Protein AF-A0A7C8ZNM8-F1 (afdb_monomer)

Nearest PDB structures (foldseek):
  6n63-assembly1_A-2  TM=4.929E-01  e=4.911E-01  Bacillus thermotolerans
  6egc-assembly1_A  TM=4.370E-01  e=8.522E+00  synthetic construct

InterPro domains:
  IPR041118 Disease resistance, N-terminal [PF18052] (8-100)

Mean predicted aligned error: 9.57 Å

Sequence (131 aa):
MDLALSTVQTVFAVLQCSQLKEVLSVWGLKSDLERLDSTVKTIRAVFCTFHRKQAQGIELNEKELDFIERIQDVVYDADDLLNEFATLAAQQQQQLQNCKKVRRLLSRLQKFASDYKMSRELKNIRKKLGG

Foldseek 3Di:
DVVLLVLLVVLLVLLVDPVLCVLCVVVVCNVLSVVVNVLSVLLNLLVVVVVVCVVVVNDDDPVSVVVNVLSSVLSVLSSVLVVVVVVCVVVVDPDPVNVVSSVVSVVSVVVVCVVVVCPPVSVVSVVVVPD

pLDDT: mean 71.22, std 11.81, range [39.47, 89.38]

Secondary structure (DSSP, 8-state):
-HHHHHHHHHHHHHHH-HHHHHHHHHTT-HHHHHHHHHHHHHHHHHHHHHHHHHHTT-PPPHHHHHHHHHHHHHHHHHHHHHHHHHHHHHTT---THHHHHHHHHHHHHHHHHHHTTTTTHHHHHHHHH--

Solvent-accessible surface area (backbone atoms only — not comparable to full-atom values): 7380 Å² total; per-residue (Å²): 117,68,63,60,53,53,49,41,51,51,49,47,54,56,70,67,34,65,68,56,52,50,55,34,42,77,69,72,39,47,70,57,50,55,54,47,48,58,48,43,57,50,53,44,53,52,45,54,52,51,51,52,34,53,76,69,73,48,82,75,53,71,69,58,49,55,51,50,55,60,50,46,57,54,48,52,55,51,48,56,54,47,56,47,50,53,52,34,63,74,65,70,60,91,60,76,69,55,60,54,54,54,48,48,51,51,49,51,48,51,47,49,39,60,79,58,40,57,71,53,60,50,42,49,50,49,50,72,74,66,118

Structure (mmCIF, N/CA/C/O backbone):
data_AF-A0A7C8ZNM8-F1
#
_entry.id   AF-A0A7C8ZNM8-F1
#
loop_
_atom_site.group_PDB
_atom_site.id
_atom_site.type_symbol
_atom_site.label_atom_id
_atom_site.label_alt_id
_atom_site.label_comp_id
_atom_site.label_asym_id
_atom_site.label_entity_id
_atom_site.label_seq_id
_atom_site.pdbx_PDB_ins_code
_atom_site.Cartn_x
_atom_site.Cartn_y
_atom_site.Cartn_z
_atom_site.occupancy
_atom_site.B_iso_or_equiv
_atom_site.auth_seq_id
_atom_site.auth_comp_id
_atom_site.auth_asym_id
_atom_site.auth_atom_id
_atom_site.pdbx_PDB_model_num
ATOM 1 N N . MET A 1 1 ? 7.222 -13.600 -7.940 1.00 5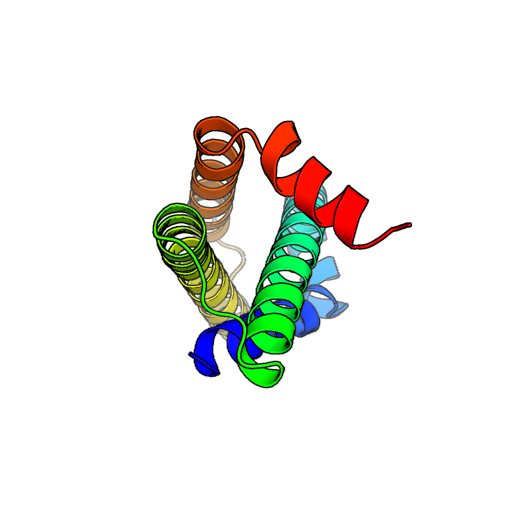3.75 1 MET A N 1
ATOM 2 C CA . MET A 1 1 ? 6.751 -12.203 -8.083 1.00 53.75 1 MET A CA 1
ATOM 3 C C . MET A 1 1 ? 5.226 -12.077 -8.099 1.00 53.75 1 MET A C 1
ATOM 5 O O . MET A 1 1 ? 4.753 -11.077 -7.583 1.00 53.75 1 MET A O 1
ATOM 9 N N . ASP A 1 2 ? 4.454 -13.070 -8.571 1.00 69.88 2 ASP A N 1
ATOM 10 C CA . ASP A 1 2 ? 2.971 -13.010 -8.585 1.00 69.88 2 ASP A CA 1
ATOM 11 C C . ASP A 1 2 ? 2.292 -12.837 -7.217 1.00 69.88 2 ASP A C 1
ATOM 13 O O . ASP A 1 2 ? 1.196 -12.280 -7.136 1.00 69.88 2 ASP A O 1
ATOM 17 N N . LEU A 1 3 ? 2.949 -13.256 -6.130 1.00 76.19 3 LEU A N 1
ATOM 18 C CA . LEU A 1 3 ? 2.387 -13.146 -4.784 1.00 76.19 3 LEU A CA 1
ATOM 19 C C . LEU A 1 3 ? 2.082 -11.689 -4.406 1.00 76.19 3 LEU A C 1
ATOM 21 O O . LEU A 1 3 ? 1.009 -11.412 -3.891 1.00 76.19 3 LEU A O 1
ATOM 25 N N . ALA A 1 4 ? 2.968 -10.744 -4.737 1.00 77.31 4 ALA A N 1
ATOM 26 C CA . ALA A 1 4 ? 2.797 -9.345 -4.351 1.00 77.31 4 ALA A CA 1
ATOM 27 C C . ALA A 1 4 ? 1.587 -8.688 -5.037 1.00 77.31 4 ALA A C 1
ATOM 29 O O . ALA A 1 4 ? 0.825 -7.970 -4.390 1.00 77.31 4 ALA A O 1
ATOM 30 N N . LEU A 1 5 ? 1.364 -8.960 -6.329 1.00 81.56 5 LEU A N 1
ATOM 31 C CA . LEU A 1 5 ? 0.186 -8.453 -7.037 1.00 81.56 5 LEU A CA 1
ATOM 32 C C . LEU A 1 5 ? -1.102 -9.071 -6.476 1.00 81.56 5 LEU A C 1
ATOM 34 O O . LEU A 1 5 ? -2.069 -8.342 -6.248 1.00 81.56 5 LEU A O 1
ATOM 38 N N . SER A 1 6 ? -1.098 -10.381 -6.214 1.00 84.56 6 SER A N 1
ATOM 39 C CA . SER A 1 6 ? -2.233 -11.074 -5.599 1.00 84.56 6 SER A CA 1
ATOM 40 C C . SER A 1 6 ? -2.558 -10.498 -4.219 1.00 84.56 6 SER A C 1
ATOM 42 O O . SER A 1 6 ? -3.709 -10.164 -3.949 1.00 84.56 6 SER A O 1
ATOM 44 N N . THR A 1 7 ? -1.552 -10.304 -3.363 1.00 82.25 7 THR A N 1
ATOM 45 C CA . THR A 1 7 ? -1.722 -9.702 -2.035 1.00 82.25 7 THR A CA 1
ATOM 46 C C . THR A 1 7 ? -2.300 -8.295 -2.141 1.00 82.25 7 THR A C 1
ATOM 48 O O . THR A 1 7 ? -3.289 -7.990 -1.483 1.00 82.25 7 THR A O 1
ATOM 51 N N . VAL A 1 8 ? -1.782 -7.444 -3.032 1.00 82.31 8 VAL A N 1
ATOM 52 C CA . VAL A 1 8 ? -2.325 -6.088 -3.241 1.00 82.31 8 VAL A CA 1
ATOM 53 C C . VAL A 1 8 ? -3.785 -6.111 -3.694 1.00 82.31 8 VAL A C 1
ATOM 55 O O . VAL A 1 8 ? -4.571 -5.257 -3.281 1.00 82.31 8 VAL A O 1
ATOM 58 N N . GLN A 1 9 ? -4.167 -7.060 -4.549 1.00 85.75 9 GLN A N 1
ATOM 59 C CA . GLN A 1 9 ? -5.551 -7.218 -4.998 1.00 85.75 9 GLN A CA 1
ATOM 60 C C . GLN A 1 9 ? -6.472 -7.665 -3.860 1.00 85.75 9 GLN A C 1
ATOM 62 O O . GLN A 1 9 ? -7.548 -7.084 -3.698 1.00 85.75 9 GLN A O 1
ATOM 67 N N . THR A 1 10 ? -6.036 -8.626 -3.045 1.00 85.38 10 THR A N 1
ATOM 68 C CA . THR A 1 10 ? -6.749 -9.051 -1.834 1.00 85.38 10 THR A CA 1
ATOM 69 C C . THR A 1 10 ? -6.907 -7.886 -0.867 1.00 85.38 10 THR A C 1
ATOM 71 O O . THR A 1 10 ? -8.023 -7.587 -0.440 1.00 85.38 10 THR A O 1
ATOM 74 N N . VAL A 1 11 ? -5.819 -7.158 -0.596 1.00 80.81 11 VAL A N 1
ATOM 75 C CA . VAL A 1 11 ? -5.832 -5.992 0.288 1.00 80.81 11 VAL A CA 1
ATOM 76 C C . VAL A 1 11 ? -6.823 -4.952 -0.219 1.00 80.81 11 VAL A C 1
ATOM 78 O O . VAL A 1 11 ? -7.663 -4.457 0.529 1.00 80.81 11 VAL A O 1
ATOM 81 N N . PHE A 1 12 ? -6.785 -4.658 -1.518 1.00 83.31 12 PHE A N 1
ATOM 82 C CA . PHE A 1 12 ? -7.716 -3.732 -2.146 1.00 83.31 12 PHE A CA 1
ATOM 83 C C . PHE A 1 12 ? -9.180 -4.160 -1.977 1.00 83.31 12 PHE A C 1
ATOM 85 O O . PHE A 1 12 ? -10.023 -3.320 -1.662 1.00 83.31 12 PHE A O 1
ATOM 92 N N . ALA A 1 13 ? -9.487 -5.444 -2.179 1.00 85.00 13 ALA A N 1
ATOM 93 C CA . ALA A 1 13 ? -10.838 -5.979 -2.037 1.00 85.00 13 ALA A CA 1
ATOM 94 C C . ALA A 1 13 ? -11.347 -5.861 -0.593 1.00 85.00 13 ALA A C 1
ATOM 96 O O . ALA A 1 13 ? -12.467 -5.403 -0.370 1.00 85.00 13 ALA A O 1
ATOM 97 N N . VAL A 1 14 ? -10.502 -6.184 0.389 1.00 79.12 14 VAL A N 1
ATOM 98 C CA . VAL A 1 14 ? -10.833 -6.043 1.813 1.00 79.12 14 VAL A CA 1
ATOM 99 C C . VAL A 1 14 ? -11.076 -4.578 2.179 1.00 79.12 14 VAL A C 1
ATOM 101 O O . VAL A 1 14 ? -12.047 -4.279 2.870 1.00 79.12 14 VAL A O 1
ATOM 104 N N . LEU A 1 15 ? -10.286 -3.638 1.650 1.00 78.94 15 LEU A N 1
ATOM 105 C CA . LEU A 1 15 ? -10.520 -2.202 1.847 1.00 78.94 15 LEU A CA 1
ATOM 106 C C . LEU A 1 15 ? -11.838 -1.712 1.230 1.00 78.94 15 LEU A C 1
ATOM 108 O O . LEU A 1 15 ? -12.362 -0.686 1.664 1.00 78.94 15 LEU A O 1
ATOM 112 N N . GLN A 1 16 ? -12.406 -2.427 0.250 1.00 84.12 16 GLN A N 1
ATOM 113 C CA . GLN A 1 16 ? -13.740 -2.120 -0.273 1.00 84.12 16 GLN A CA 1
ATOM 114 C C . GLN A 1 16 ? -14.884 -2.645 0.599 1.00 84.12 16 GLN A C 1
ATOM 116 O O . GLN A 1 16 ? -16.008 -2.167 0.425 1.00 84.12 16 GLN A O 1
ATOM 121 N N . CYS A 1 17 ? -14.611 -3.549 1.543 1.00 83.00 17 CYS A N 1
ATOM 122 C CA . CYS A 1 17 ? -15.605 -4.171 2.412 1.00 83.00 17 CYS A CA 1
ATOM 123 C C . CYS A 1 17 ? -16.369 -3.132 3.249 1.00 83.00 17 CYS A C 1
ATOM 125 O O . CYS A 1 17 ? -15.777 -2.331 3.978 1.00 83.00 17 CYS A O 1
ATOM 127 N N . SER A 1 18 ? -17.701 -3.158 3.162 1.00 80.06 18 SER A N 1
ATOM 128 C CA . SER A 1 18 ? -18.597 -2.250 3.891 1.00 80.06 18 SER A CA 1
ATOM 129 C C . SER A 1 18 ? -18.459 -2.382 5.406 1.00 80.06 18 SER A C 1
ATOM 131 O O . SER A 1 18 ? -18.367 -1.375 6.100 1.00 80.06 18 SER A O 1
ATOM 133 N N . GLN A 1 19 ? -18.357 -3.609 5.912 1.00 73.75 19 GLN A N 1
ATOM 134 C CA . GLN A 1 19 ? -18.264 -3.897 7.340 1.00 73.75 19 GLN A CA 1
ATOM 135 C C . GLN A 1 19 ? -16.966 -3.332 7.929 1.00 73.75 19 GLN A C 1
ATOM 137 O O . GLN A 1 19 ? -16.973 -2.736 9.002 1.00 73.75 19 GLN A O 1
ATOM 142 N N . LEU A 1 20 ? -15.850 -3.449 7.198 1.00 73.19 20 LEU A N 1
ATOM 143 C CA . LEU A 1 20 ? -14.579 -2.853 7.610 1.00 73.19 20 LEU A CA 1
ATOM 144 C C . LEU A 1 20 ? -14.671 -1.321 7.652 1.00 73.19 20 LEU A C 1
ATOM 146 O O . LEU A 1 20 ? -14.223 -0.701 8.615 1.00 73.19 20 LEU A O 1
ATOM 150 N N . LYS A 1 21 ? -15.281 -0.706 6.629 1.00 78.19 21 LYS A N 1
ATOM 151 C CA . LYS A 1 21 ? -15.500 0.748 6.576 1.00 78.19 21 LYS A CA 1
ATOM 152 C C . LYS A 1 21 ? -16.331 1.242 7.762 1.00 78.19 21 LYS A C 1
ATOM 154 O O . LYS A 1 21 ? -15.984 2.265 8.349 1.00 78.19 21 LYS A O 1
ATOM 159 N N . GLU A 1 22 ? -17.383 0.519 8.137 1.00 75.50 22 GLU A N 1
ATOM 160 C CA . GLU A 1 22 ? -18.224 0.848 9.293 1.00 75.50 22 GLU A CA 1
ATOM 161 C C . GLU A 1 22 ? -17.455 0.743 10.613 1.00 75.50 22 GLU A C 1
ATOM 163 O O . GLU A 1 22 ? -17.431 1.707 11.380 1.00 75.50 22 GLU A O 1
ATOM 168 N N . VAL A 1 23 ? -16.754 -0.372 10.849 1.00 71.12 23 VAL A N 1
ATOM 169 C CA . VAL A 1 23 ? -15.945 -0.584 12.064 1.00 71.12 23 VAL A CA 1
ATOM 170 C C . VAL A 1 23 ? -14.894 0.517 12.224 1.00 71.12 23 VAL A C 1
ATOM 172 O O . VAL A 1 23 ? -14.775 1.127 13.287 1.00 71.12 23 VAL A O 1
ATOM 175 N N . LEU A 1 24 ? -14.164 0.834 11.154 1.00 70.62 24 LEU A N 1
ATOM 176 C CA . LEU A 1 24 ? -13.141 1.879 11.186 1.00 70.62 24 LEU A CA 1
ATOM 177 C C . LEU A 1 24 ? -13.734 3.280 11.333 1.00 70.62 24 LEU A C 1
ATOM 179 O O . LEU A 1 24 ? -13.107 4.144 11.946 1.00 70.62 24 LEU A O 1
ATOM 183 N N . SER A 1 25 ? -14.947 3.511 10.825 1.00 75.19 25 SER A N 1
ATOM 184 C CA . SER A 1 25 ? -15.670 4.761 11.051 1.00 75.19 25 SER A CA 1
ATOM 185 C C . SER A 1 25 ? -16.046 4.935 12.522 1.00 75.19 25 SER A C 1
ATOM 187 O O . SER A 1 25 ? -15.847 6.023 13.060 1.00 75.19 25 SER A O 1
ATOM 189 N N . VAL A 1 26 ? -16.524 3.879 13.191 1.00 74.06 26 VAL A N 1
ATOM 190 C CA . VAL A 1 26 ? -16.815 3.896 14.640 1.00 74.06 26 VAL A CA 1
ATOM 191 C C . VAL A 1 26 ? -15.554 4.207 15.450 1.00 74.06 26 VAL A C 1
ATOM 193 O O . VAL A 1 26 ? -15.617 4.911 16.454 1.00 74.06 26 VAL A O 1
ATOM 196 N N . TRP A 1 27 ? -14.392 3.742 14.992 1.00 71.06 27 TRP A N 1
ATOM 197 C CA . TRP A 1 27 ? -13.103 4.007 15.639 1.00 71.06 27 TRP A CA 1
ATOM 198 C C . TRP A 1 27 ? -12.464 5.353 15.259 1.00 71.06 27 TRP A C 1
ATOM 200 O O . TRP A 1 27 ? -11.364 5.653 15.721 1.00 71.06 27 TRP A O 1
ATOM 210 N N . GLY A 1 28 ? -13.123 6.175 14.433 1.00 71.12 28 GLY A N 1
ATOM 211 C CA . GLY A 1 28 ? -12.606 7.480 14.008 1.00 71.12 28 GLY A CA 1
ATOM 212 C C . GLY A 1 28 ? -11.450 7.410 13.002 1.00 71.12 28 GLY A C 1
ATOM 213 O O . GLY A 1 28 ? -10.746 8.396 12.811 1.00 71.12 28 GLY A O 1
ATOM 214 N N . LEU A 1 29 ? -11.257 6.266 12.339 1.00 70.38 29 LEU A N 1
ATOM 215 C CA . LEU A 1 29 ? -10.159 5.997 11.399 1.00 70.38 29 LEU A CA 1
ATOM 216 C C . LEU A 1 29 ? -10.598 6.090 9.929 1.00 70.38 29 LEU A C 1
ATOM 218 O O . LEU A 1 29 ? -9.905 5.612 9.031 1.00 70.38 29 LEU A O 1
ATOM 222 N N . LYS A 1 30 ? -11.752 6.707 9.649 1.00 75.00 30 LYS A N 1
ATOM 223 C CA . LYS A 1 30 ? -12.298 6.825 8.287 1.00 75.00 30 LYS A CA 1
ATOM 224 C C . LYS A 1 30 ? -11.331 7.522 7.321 1.00 75.00 30 LYS A C 1
ATOM 226 O O . LYS A 1 30 ? -11.087 7.015 6.230 1.00 75.00 30 LYS A O 1
ATOM 231 N N . SER A 1 31 ? -10.743 8.646 7.728 1.00 74.69 31 SER A N 1
ATOM 232 C CA . SER A 1 31 ? -9.763 9.372 6.907 1.00 74.69 31 SER A CA 1
ATOM 233 C C . SER A 1 31 ? -8.494 8.558 6.657 1.00 74.69 31 SER A C 1
ATOM 235 O O . SER A 1 31 ? -7.879 8.659 5.597 1.00 74.69 31 SER A O 1
ATOM 237 N N . ASP A 1 32 ? -8.095 7.738 7.628 1.00 72.38 32 ASP A N 1
ATOM 238 C CA . ASP A 1 32 ? -6.926 6.872 7.506 1.00 72.38 32 ASP A CA 1
ATOM 239 C C . ASP A 1 32 ? -7.188 5.726 6.527 1.00 72.38 32 ASP A C 1
ATOM 241 O O . ASP A 1 32 ? -6.332 5.414 5.698 1.00 72.38 32 ASP A O 1
ATOM 245 N N . LEU A 1 33 ? -8.401 5.168 6.552 1.00 75.25 33 LEU A N 1
ATOM 246 C CA . LEU A 1 33 ? -8.851 4.168 5.592 1.00 75.25 33 LEU A CA 1
ATOM 247 C C . LEU A 1 33 ? -8.893 4.718 4.159 1.00 75.25 33 LEU A C 1
ATOM 249 O O . LEU A 1 33 ? -8.429 4.053 3.237 1.00 75.25 33 LEU A O 1
ATOM 253 N N . GLU A 1 34 ? -9.393 5.938 3.957 1.00 77.69 34 GLU A N 1
ATOM 254 C CA . GLU A 1 34 ? -9.407 6.592 2.639 1.00 77.69 34 GLU A CA 1
ATOM 255 C C . GLU A 1 34 ? -7.983 6.818 2.097 1.00 77.69 34 GLU A C 1
ATOM 257 O O . GLU A 1 34 ? -7.702 6.585 0.916 1.00 77.69 34 GLU A O 1
ATOM 262 N N . ARG A 1 35 ? -7.042 7.210 2.968 1.00 73.69 35 ARG A N 1
ATOM 263 C CA . ARG A 1 35 ? -5.618 7.338 2.610 1.00 73.69 35 ARG A CA 1
ATOM 264 C C . ARG A 1 35 ? -4.995 5.986 2.260 1.00 73.69 35 ARG A C 1
ATOM 266 O O . ARG A 1 35 ? -4.205 5.907 1.312 1.00 73.69 35 ARG A O 1
ATOM 273 N N . LEU A 1 36 ? -5.349 4.937 3.001 1.00 73.69 36 LEU A N 1
ATOM 274 C CA . LEU A 1 36 ? -4.886 3.575 2.754 1.00 73.69 36 LEU A CA 1
ATOM 275 C C . LEU A 1 36 ? -5.407 3.047 1.411 1.00 73.69 36 LEU A C 1
ATOM 277 O O . LEU A 1 36 ? -4.616 2.572 0.600 1.00 73.69 36 LEU A O 1
ATOM 281 N N . ASP A 1 37 ? -6.69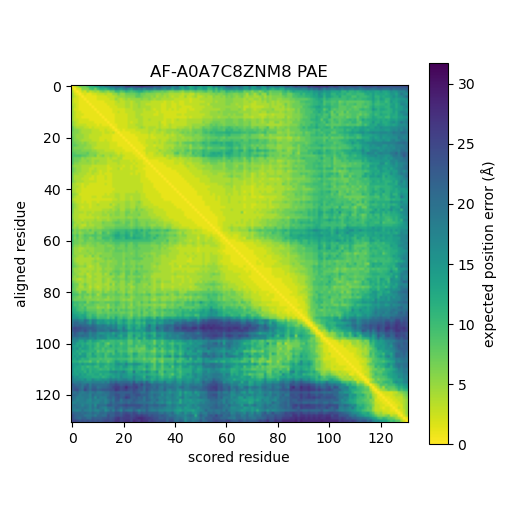6 3.228 1.119 1.00 79.12 37 ASP A N 1
ATOM 282 C CA . ASP A 1 37 ? -7.311 2.877 -0.167 1.00 79.12 37 ASP A CA 1
ATOM 283 C C . ASP A 1 37 ? -6.608 3.560 -1.351 1.00 79.12 37 ASP A C 1
ATOM 285 O O . ASP A 1 37 ? -6.207 2.898 -2.312 1.00 79.12 37 ASP A O 1
ATOM 289 N N . SER A 1 38 ? -6.374 4.875 -1.261 1.00 76.88 38 SER A N 1
ATOM 290 C CA . SER A 1 38 ? -5.646 5.615 -2.300 1.00 76.88 38 SER A CA 1
ATOM 291 C C . SER A 1 38 ? -4.232 5.068 -2.512 1.00 76.88 38 SER A C 1
ATOM 293 O O . SER A 1 38 ? -3.739 5.014 -3.643 1.00 76.88 38 SER A O 1
ATOM 295 N N . THR A 1 39 ? -3.570 4.659 -1.434 1.00 74.75 39 THR A N 1
ATOM 296 C CA . THR A 1 39 ? -2.219 4.098 -1.494 1.00 74.75 39 THR A CA 1
ATOM 297 C C . THR A 1 39 ? -2.216 2.719 -2.146 1.00 74.75 39 THR A C 1
ATOM 299 O O . THR A 1 39 ? -1.448 2.482 -3.076 1.00 74.75 39 THR A O 1
ATOM 302 N N . VAL A 1 40 ? -3.122 1.831 -1.742 1.00 78.81 40 VAL A N 1
ATOM 303 C CA . VAL A 1 40 ? -3.219 0.475 -2.293 1.00 78.81 40 VAL A CA 1
ATOM 304 C C . VAL A 1 40 ? -3.605 0.499 -3.773 1.00 78.81 40 VAL A C 1
ATOM 306 O O . VAL A 1 40 ? -2.994 -0.213 -4.570 1.00 78.81 40 VAL A O 1
ATOM 309 N N . LYS A 1 41 ? -4.525 1.382 -4.195 1.00 81.12 41 LYS A N 1
ATOM 310 C CA . LYS A 1 41 ? -4.833 1.612 -5.625 1.00 81.12 41 LYS A CA 1
ATOM 311 C C . LYS A 1 41 ? -3.588 1.978 -6.427 1.00 81.12 41 LYS A C 1
ATOM 313 O O . LYS A 1 41 ? -3.397 1.513 -7.550 1.00 81.12 41 LYS A O 1
ATOM 318 N N . THR A 1 42 ? -2.754 2.819 -5.832 1.00 79.19 42 THR A N 1
ATOM 319 C CA . THR A 1 42 ? -1.529 3.313 -6.442 1.00 79.19 42 THR A CA 1
ATOM 320 C C . THR A 1 42 ? -0.494 2.198 -6.591 1.00 79.19 42 THR A C 1
ATOM 322 O O . THR A 1 42 ? 0.022 1.984 -7.686 1.00 79.19 42 THR A O 1
ATOM 325 N N . ILE A 1 43 ? -0.257 1.433 -5.525 1.00 77.88 43 ILE A N 1
ATOM 326 C CA . ILE A 1 43 ? 0.639 0.270 -5.529 1.00 77.88 43 ILE A CA 1
ATOM 327 C C . ILE A 1 43 ? 0.172 -0.775 -6.552 1.00 77.88 43 ILE A C 1
ATOM 329 O O . ILE A 1 43 ? 0.973 -1.273 -7.343 1.00 77.88 43 ILE A O 1
ATOM 333 N N . ARG A 1 44 ? -1.139 -1.042 -6.620 1.00 82.50 44 ARG A N 1
ATOM 334 C CA . ARG A 1 44 ? -1.727 -1.952 -7.613 1.00 82.50 44 ARG A CA 1
ATOM 335 C C . ARG A 1 44 ? -1.380 -1.537 -9.038 1.00 82.50 44 ARG A C 1
ATOM 337 O O . ARG A 1 44 ? -0.996 -2.375 -9.845 1.00 82.50 44 ARG A O 1
ATOM 344 N N . ALA A 1 45 ? -1.492 -0.248 -9.352 1.00 82.94 45 ALA A N 1
ATOM 345 C CA . ALA A 1 45 ? -1.175 0.267 -10.681 1.00 82.94 45 ALA A CA 1
ATOM 346 C C . ALA A 1 45 ? 0.313 0.086 -11.045 1.00 82.94 45 ALA A C 1
ATOM 348 O O . ALA A 1 45 ? 0.631 -0.243 -12.193 1.00 82.94 45 ALA A O 1
ATOM 349 N N . VAL A 1 46 ? 1.216 0.247 -10.070 1.00 81.25 46 VAL A N 1
ATOM 350 C CA . VAL A 1 46 ? 2.655 -0.013 -10.242 1.00 81.25 46 VAL A CA 1
ATOM 351 C C . VAL A 1 46 ? 2.898 -1.484 -10.578 1.00 81.25 46 VAL A C 1
ATOM 353 O O . VAL A 1 46 ? 3.503 -1.764 -11.614 1.00 81.25 46 VAL A O 1
ATOM 356 N N . PHE A 1 47 ? 2.374 -2.419 -9.778 1.00 83.44 47 PHE A N 1
ATOM 357 C CA . PHE A 1 47 ? 2.537 -3.851 -10.049 1.00 83.44 47 PHE A CA 1
ATOM 358 C C . PHE A 1 47 ? 1.912 -4.268 -11.382 1.00 83.44 47 PHE A C 1
ATOM 360 O O . PHE A 1 47 ? 2.549 -4.989 -12.141 1.00 83.44 47 PHE A O 1
ATOM 367 N N . CYS A 1 48 ? 0.725 -3.770 -11.740 1.00 84.25 48 CYS A N 1
ATOM 368 C CA . CYS A 1 48 ? 0.145 -4.051 -13.058 1.00 84.25 48 CYS A CA 1
ATOM 369 C C . CYS A 1 48 ? 1.058 -3.580 -14.202 1.00 84.25 48 CYS A C 1
ATOM 371 O O . CYS A 1 48 ? 1.214 -4.275 -15.205 1.00 84.25 48 CYS A O 1
ATOM 373 N N . THR A 1 49 ? 1.689 -2.411 -14.057 1.00 82.69 49 THR A N 1
ATOM 374 C CA . THR A 1 49 ? 2.629 -1.884 -15.060 1.00 82.69 49 THR A CA 1
ATOM 375 C C . THR A 1 49 ? 3.872 -2.759 -15.168 1.00 82.69 49 THR A C 1
ATOM 377 O O . THR A 1 49 ? 4.310 -3.074 -16.274 1.00 82.69 49 THR A O 1
ATOM 380 N N . PHE A 1 50 ? 4.419 -3.162 -14.023 1.00 83.31 50 PHE A N 1
ATOM 381 C CA . PHE A 1 50 ? 5.551 -4.074 -13.927 1.00 83.31 50 PHE A CA 1
ATOM 382 C C . PHE A 1 50 ? 5.254 -5.417 -14.604 1.00 83.31 50 PHE A C 1
ATOM 384 O O . PHE A 1 50 ? 5.989 -5.829 -15.497 1.00 83.31 50 PHE A O 1
ATOM 391 N N . HIS A 1 51 ? 4.136 -6.059 -14.253 1.00 83.44 51 HIS A N 1
ATOM 392 C CA . HIS A 1 51 ? 3.733 -7.340 -14.834 1.00 83.44 51 HIS A CA 1
ATOM 393 C C . HIS A 1 51 ? 3.509 -7.233 -16.343 1.00 83.44 51 HIS A C 1
ATOM 395 O O . HIS A 1 51 ? 3.932 -8.108 -17.092 1.00 83.44 51 HIS A O 1
ATOM 401 N N . ARG A 1 52 ? 2.916 -6.131 -16.821 1.00 85.75 52 ARG A N 1
ATOM 402 C CA . ARG A 1 52 ? 2.766 -5.888 -18.261 1.00 85.75 52 ARG A CA 1
ATOM 403 C C . ARG A 1 52 ? 4.118 -5.786 -18.971 1.00 85.75 52 ARG A C 1
ATOM 405 O O . ARG A 1 52 ? 4.260 -6.344 -20.052 1.00 85.75 52 ARG A O 1
ATOM 412 N N . LYS A 1 53 ? 5.097 -5.085 -18.389 1.00 84.75 53 LYS A N 1
ATOM 413 C CA . LYS A 1 53 ? 6.460 -5.006 -18.943 1.00 84.75 53 LYS A CA 1
ATOM 414 C C . LYS A 1 53 ? 7.125 -6.379 -18.991 1.00 84.75 53 LYS A C 1
ATOM 416 O O . LYS A 1 53 ? 7.646 -6.756 -20.034 1.00 84.75 53 LYS A O 1
ATOM 421 N N . GLN A 1 54 ? 7.034 -7.137 -17.900 1.00 83.56 54 GLN A N 1
ATOM 422 C CA . GLN A 1 54 ? 7.573 -8.492 -17.820 1.00 83.56 54 GLN A CA 1
ATOM 423 C C . GLN A 1 54 ? 6.947 -9.415 -18.877 1.00 83.56 54 GLN A C 1
ATOM 425 O O . GLN A 1 54 ? 7.671 -10.096 -19.595 1.00 83.56 54 GLN A O 1
ATOM 430 N N . ALA A 1 55 ? 5.620 -9.379 -19.045 1.00 85.69 55 ALA A N 1
ATOM 431 C CA . ALA A 1 55 ? 4.911 -10.155 -20.066 1.00 85.69 55 ALA A CA 1
ATOM 432 C C . ALA A 1 55 ? 5.286 -9.755 -21.508 1.00 85.69 55 ALA A C 1
ATOM 434 O O . ALA A 1 55 ? 5.159 -10.559 -22.425 1.00 85.69 55 ALA A O 1
ATOM 435 N N . GLN A 1 56 ? 5.756 -8.521 -21.710 1.00 89.38 56 GLN A N 1
ATOM 436 C CA . GLN A 1 56 ? 6.267 -8.018 -22.990 1.00 89.38 56 GLN A CA 1
ATOM 437 C C . GLN A 1 56 ? 7.765 -8.311 -23.197 1.00 89.38 56 GLN A C 1
ATOM 439 O O . GLN A 1 56 ? 8.320 -7.893 -24.209 1.00 89.38 56 GLN A O 1
ATOM 444 N N . GLY A 1 57 ? 8.429 -8.990 -22.253 1.00 88.12 57 GLY A N 1
ATOM 445 C CA . GLY A 1 57 ? 9.871 -9.250 -22.301 1.00 88.12 57 GLY A CA 1
ATOM 446 C C . GLY A 1 57 ? 10.733 -8.001 -22.090 1.00 88.12 57 GLY A C 1
ATOM 447 O O . GLY A 1 57 ? 11.905 -7.996 -22.451 1.00 88.12 57 GLY A O 1
ATOM 448 N N . ILE A 1 58 ? 10.164 -6.924 -21.538 1.00 86.62 58 ILE A N 1
ATOM 449 C CA . ILE A 1 58 ? 10.890 -5.683 -21.258 1.00 86.62 58 ILE A CA 1
ATOM 450 C C . ILE A 1 58 ? 11.622 -5.842 -19.927 1.00 86.62 58 ILE A C 1
ATOM 452 O O . ILE A 1 58 ? 10.988 -5.919 -18.871 1.00 86.62 58 ILE A O 1
ATOM 456 N N . GLU A 1 59 ? 12.952 -5.840 -19.981 1.00 85.12 59 GLU A N 1
ATOM 457 C CA . GLU A 1 59 ? 13.792 -5.818 -18.787 1.00 85.12 59 GLU A CA 1
ATOM 458 C C . GLU A 1 59 ? 13.663 -4.495 -18.028 1.00 85.12 59 GLU A C 1
ATOM 460 O O . GLU A 1 59 ? 13.415 -3.422 -18.589 1.00 85.12 59 GLU A O 1
ATOM 465 N N . LEU A 1 60 ? 13.825 -4.587 -16.714 1.00 83.38 60 LEU A N 1
ATOM 466 C CA . LEU A 1 60 ? 13.768 -3.449 -15.812 1.00 83.38 60 LEU A CA 1
ATOM 467 C C . LEU A 1 60 ? 15.175 -3.045 -15.433 1.00 83.38 60 LEU A C 1
ATOM 469 O O . LEU A 1 60 ? 16.032 -3.892 -15.198 1.00 83.38 60 LEU A O 1
ATOM 473 N N . AS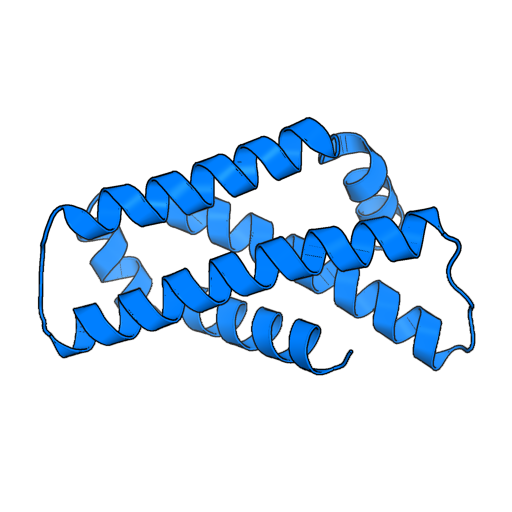N A 1 61 ? 15.399 -1.741 -15.340 1.00 84.75 61 ASN A N 1
ATOM 474 C CA . ASN A 1 61 ? 16.671 -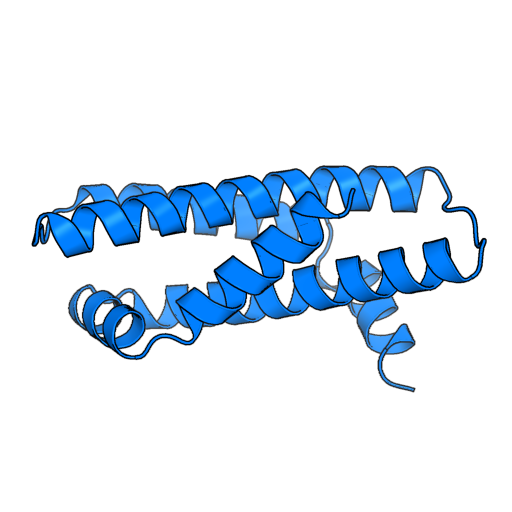1.249 -14.831 1.00 84.75 61 ASN A CA 1
ATOM 475 C C . ASN A 1 61 ? 16.746 -1.386 -13.299 1.00 84.75 61 ASN A C 1
ATOM 477 O O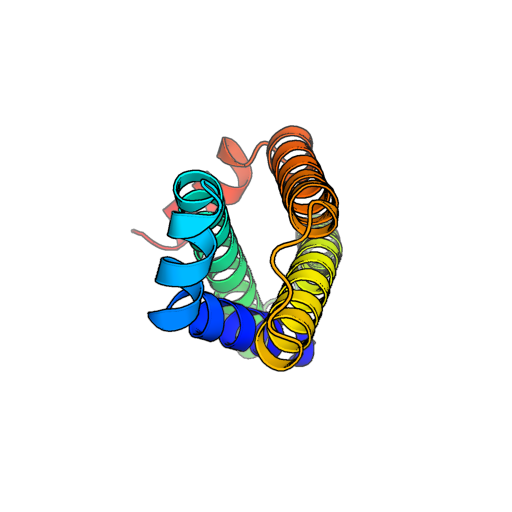 . ASN A 1 61 ? 15.734 -1.559 -12.619 1.00 84.75 61 ASN A O 1
ATOM 481 N N . GLU A 1 62 ? 17.951 -1.233 -12.750 1.00 82.75 62 GLU A N 1
ATOM 482 C CA . GLU A 1 62 ? 18.218 -1.340 -11.308 1.00 82.75 62 GLU A CA 1
ATOM 483 C C . GLU A 1 62 ? 17.316 -0.437 -10.453 1.00 82.75 62 GLU A C 1
ATOM 485 O O . GLU A 1 62 ? 16.860 -0.847 -9.391 1.00 82.75 62 GLU A O 1
ATOM 490 N N . LYS A 1 63 ? 16.989 0.772 -10.927 1.00 77.38 63 LYS A N 1
ATOM 491 C CA . LYS A 1 63 ? 16.119 1.706 -10.191 1.00 77.38 63 LYS A CA 1
ATOM 492 C C . LYS A 1 63 ? 14.666 1.242 -10.155 1.00 77.38 63 LYS A C 1
ATOM 494 O O . LYS A 1 63 ? 13.971 1.473 -9.171 1.00 77.38 63 LYS A O 1
ATOM 499 N N . GLU A 1 64 ? 14.189 0.632 -11.236 1.00 79.38 64 GLU A N 1
ATOM 500 C CA . GLU A 1 64 ? 12.849 0.051 -11.296 1.00 79.38 64 GLU A CA 1
ATOM 501 C C . GLU A 1 64 ? 12.748 -1.200 -10.414 1.00 79.38 64 GLU A C 1
ATOM 503 O O . GLU A 1 64 ? 11.713 -1.404 -9.786 1.00 79.38 64 GLU A O 1
ATOM 508 N N . LEU A 1 65 ? 13.819 -1.993 -10.322 1.00 81.19 65 LEU A N 1
ATOM 509 C CA . LEU A 1 65 ? 13.897 -3.155 -9.433 1.00 81.19 65 LEU A CA 1
ATOM 510 C C . LEU A 1 65 ? 13.916 -2.745 -7.952 1.00 81.19 65 LEU A C 1
ATOM 512 O O . LEU A 1 65 ? 13.064 -3.216 -7.202 1.00 81.19 65 LEU A O 1
ATOM 516 N N . ASP A 1 66 ? 14.786 -1.806 -7.560 1.00 79.81 66 ASP A N 1
ATOM 517 C CA . ASP A 1 66 ? 14.838 -1.244 -6.194 1.00 79.81 66 ASP A CA 1
ATOM 518 C C . ASP A 1 66 ? 13.483 -0.651 -5.774 1.00 79.81 66 ASP A C 1
ATOM 520 O O . ASP A 1 66 ? 12.988 -0.874 -4.668 1.00 79.81 66 ASP A O 1
ATOM 524 N N . PHE A 1 67 ? 12.816 0.055 -6.696 1.00 79.12 67 PHE A N 1
ATOM 525 C CA . PHE A 1 67 ? 11.482 0.590 -6.440 1.00 79.12 67 PHE A CA 1
ATOM 526 C C . PHE A 1 67 ? 10.444 -0.503 -6.178 1.00 79.12 67 PHE A C 1
ATOM 528 O O . PHE A 1 67 ? 9.613 -0.357 -5.281 1.00 79.12 67 PHE A O 1
ATOM 535 N N . ILE A 1 68 ? 10.472 -1.592 -6.948 1.00 80.81 68 ILE A N 1
ATOM 536 C CA . ILE A 1 68 ? 9.529 -2.703 -6.789 1.00 80.81 68 ILE A CA 1
ATOM 537 C C . ILE A 1 68 ? 9.771 -3.452 -5.482 1.00 80.81 68 ILE A C 1
ATOM 539 O O . ILE A 1 68 ? 8.800 -3.779 -4.805 1.00 80.81 68 ILE A O 1
ATOM 543 N N . GLU A 1 69 ? 11.025 -3.677 -5.098 1.00 82.06 69 GLU A N 1
ATOM 544 C CA . GLU A 1 69 ? 11.379 -4.305 -3.821 1.00 82.06 69 GLU A CA 1
ATOM 545 C C . GLU A 1 69 ? 10.861 -3.479 -2.634 1.00 82.06 69 GLU A C 1
ATOM 547 O O . GLU A 1 69 ? 10.126 -3.983 -1.787 1.00 82.06 69 GLU A O 1
ATOM 552 N N . ARG A 1 70 ? 11.092 -2.163 -2.638 1.00 76.25 70 ARG A N 1
ATOM 553 C CA . ARG A 1 70 ? 10.602 -1.275 -1.569 1.00 76.25 70 ARG A CA 1
ATOM 554 C C . ARG A 1 70 ? 9.080 -1.140 -1.546 1.00 76.25 70 ARG A C 1
ATOM 556 O O . ARG A 1 70 ? 8.496 -0.907 -0.489 1.00 76.25 70 ARG A O 1
ATOM 563 N N . ILE A 1 71 ? 8.419 -1.271 -2.696 1.00 77.19 71 ILE A N 1
ATOM 564 C CA . ILE A 1 71 ? 6.957 -1.351 -2.763 1.00 77.19 71 ILE A CA 1
ATOM 565 C C . ILE A 1 71 ? 6.465 -2.675 -2.151 1.00 77.19 71 ILE A C 1
ATOM 567 O O . ILE A 1 71 ? 5.440 -2.654 -1.472 1.00 77.19 71 ILE A O 1
ATOM 571 N N . GLN A 1 72 ? 7.160 -3.803 -2.346 1.00 81.25 72 GLN A N 1
ATOM 572 C CA . GLN A 1 72 ? 6.777 -5.089 -1.742 1.00 81.25 72 GLN A CA 1
ATOM 573 C C . GLN A 1 72 ? 6.779 -5.026 -0.212 1.00 81.25 72 GLN A C 1
ATOM 575 O O . GLN A 1 72 ? 5.826 -5.501 0.398 1.00 81.25 72 GLN A O 1
ATOM 580 N N . ASP A 1 73 ? 7.758 -4.360 0.403 1.00 79.06 73 ASP A N 1
ATOM 581 C CA . ASP A 1 73 ? 7.770 -4.146 1.858 1.00 79.06 73 ASP A CA 1
ATOM 582 C C . ASP A 1 73 ? 6.489 -3.459 2.356 1.00 79.06 73 ASP A C 1
ATOM 584 O O . ASP A 1 73 ? 5.906 -3.846 3.369 1.00 79.06 73 ASP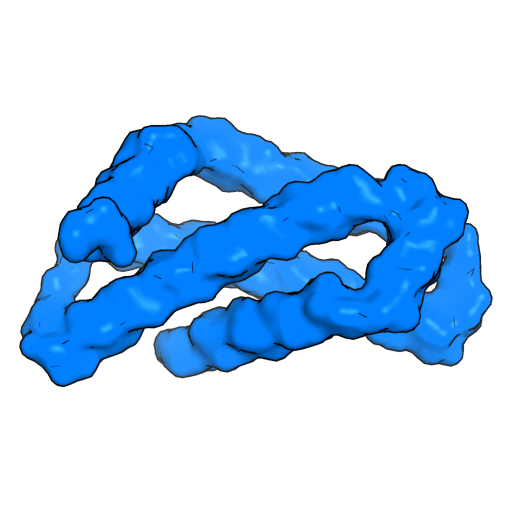 A O 1
ATOM 588 N N . VAL A 1 74 ? 6.008 -2.459 1.610 1.00 73.31 74 VAL A N 1
ATOM 589 C CA . VAL A 1 74 ? 4.764 -1.745 1.933 1.00 73.31 74 VAL A CA 1
ATOM 590 C C . VAL A 1 74 ? 3.531 -2.637 1.747 1.00 73.31 74 VAL A C 1
ATOM 592 O O . VAL A 1 74 ? 2.546 -2.481 2.471 1.00 73.31 74 VAL A O 1
ATOM 595 N N . VAL A 1 75 ? 3.563 -3.572 0.793 1.00 76.25 75 VAL A N 1
ATOM 596 C CA . VAL A 1 75 ? 2.491 -4.562 0.604 1.00 76.25 75 VAL A CA 1
ATOM 597 C C . VAL A 1 75 ? 2.406 -5.510 1.791 1.00 76.25 75 VAL A C 1
ATOM 599 O O . VAL A 1 75 ? 1.301 -5.748 2.271 1.00 76.25 75 VAL A O 1
ATOM 602 N N . TYR A 1 76 ? 3.542 -6.008 2.283 1.00 79.81 76 TYR A N 1
ATOM 603 C CA . TYR A 1 76 ? 3.566 -6.894 3.448 1.00 79.81 76 TYR A CA 1
ATOM 604 C C . TYR A 1 76 ? 3.043 -6.197 4.704 1.00 79.81 76 TYR A C 1
ATOM 606 O O . TYR A 1 76 ? 2.215 -6.759 5.412 1.00 79.81 76 TYR A O 1
ATOM 614 N N . ASP A 1 77 ? 3.416 -4.934 4.924 1.00 73.44 77 ASP A N 1
ATOM 615 C CA . ASP A 1 77 ? 2.849 -4.139 6.01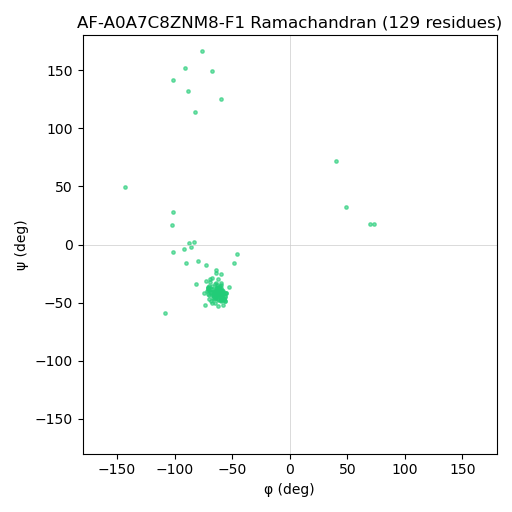8 1.00 73.44 77 ASP A CA 1
ATOM 616 C C . ASP A 1 77 ? 1.318 -4.020 5.928 1.00 73.44 77 ASP A C 1
ATOM 618 O O . ASP A 1 77 ? 0.619 -4.056 6.945 1.00 73.44 77 ASP A O 1
ATOM 622 N N . ALA A 1 78 ? 0.787 -3.843 4.714 1.00 73.25 78 ALA A N 1
ATOM 623 C CA . ALA A 1 78 ? -0.650 -3.726 4.489 1.00 73.25 78 ALA A CA 1
ATOM 624 C C . ALA A 1 78 ? -1.385 -5.056 4.713 1.00 73.25 78 ALA A C 1
ATOM 626 O O . ALA A 1 78 ? -2.477 -5.045 5.281 1.00 73.25 78 ALA A O 1
ATOM 627 N N . ASP A 1 79 ? -0.790 -6.176 4.302 1.00 76.81 79 ASP A N 1
ATOM 628 C CA . ASP A 1 79 ? -1.321 -7.522 4.538 1.00 76.81 79 ASP A CA 1
ATOM 629 C C . ASP A 1 79 ? -1.360 -7.858 6.037 1.00 76.81 79 ASP A C 1
ATOM 631 O O . ASP A 1 79 ? -2.409 -8.248 6.557 1.00 76.81 79 ASP A O 1
ATOM 635 N N . ASP A 1 80 ? -0.274 -7.570 6.765 1.00 79.75 80 ASP A N 1
ATOM 636 C CA . ASP A 1 80 ? -0.189 -7.732 8.222 1.00 79.75 80 ASP A CA 1
ATOM 637 C C . ASP A 1 80 ? -1.294 -6.951 8.951 1.00 79.75 80 ASP A C 1
ATOM 639 O O . ASP A 1 80 ? -1.949 -7.469 9.862 1.00 79.75 80 ASP A O 1
ATOM 643 N N . LEU A 1 81 ? -1.534 -5.701 8.536 1.00 72.31 81 LEU A N 1
ATOM 644 C CA . LEU A 1 81 ? -2.587 -4.865 9.113 1.00 72.31 81 LEU A CA 1
ATOM 645 C C . LEU A 1 81 ? -3.984 -5.456 8.871 1.00 72.31 81 LEU A C 1
ATOM 647 O O . LEU A 1 81 ? -4.844 -5.395 9.753 1.00 72.31 81 LEU A O 1
ATOM 651 N N . LEU A 1 82 ? -4.232 -6.023 7.689 1.00 72.06 82 LEU A N 1
ATOM 652 C CA . LEU A 1 82 ? -5.520 -6.639 7.375 1.00 72.06 82 LEU A CA 1
ATOM 653 C C . LEU A 1 82 ? -5.758 -7.940 8.128 1.00 72.06 82 LEU A C 1
ATOM 655 O O . LEU A 1 82 ? -6.865 -8.146 8.629 1.00 72.06 82 LEU A O 1
ATOM 659 N N . ASN A 1 83 ? -4.745 -8.800 8.227 1.00 74.81 83 ASN A N 1
ATOM 660 C CA . ASN A 1 83 ? -4.859 -10.059 8.955 1.00 74.81 83 ASN A CA 1
ATOM 661 C C . ASN A 1 83 ? -5.195 -9.816 10.436 1.00 74.81 83 ASN A C 1
ATOM 663 O O . ASN A 1 83 ? -5.999 -10.519 11.056 1.00 74.81 83 ASN A O 1
ATOM 667 N N . GLU A 1 84 ? -4.644 -8.749 11.002 1.00 72.38 84 GLU A N 1
ATOM 668 C CA . GLU A 1 84 ? -4.989 -8.316 12.344 1.00 72.38 84 GLU A CA 1
ATOM 669 C C . GLU A 1 84 ? -6.405 -7.749 12.452 1.00 72.38 84 GLU A C 1
ATOM 671 O O . GLU A 1 84 ? -7.123 -8.124 13.377 1.00 72.38 84 GLU A O 1
ATOM 676 N N . PHE A 1 85 ? -6.855 -6.910 11.512 1.00 68.31 85 PHE A N 1
ATOM 677 C CA . PHE A 1 85 ? -8.254 -6.471 11.501 1.00 68.31 85 PHE A CA 1
ATOM 678 C C . PHE A 1 85 ? -9.225 -7.649 11.413 1.00 68.31 85 PHE A C 1
ATOM 680 O O . PHE A 1 85 ? -10.226 -7.656 12.129 1.00 68.31 85 PHE A O 1
ATOM 687 N N . ALA A 1 86 ? -8.924 -8.653 10.587 1.00 69.19 86 ALA A N 1
ATOM 688 C CA . ALA A 1 86 ? -9.720 -9.871 10.488 1.00 69.19 86 ALA A CA 1
ATOM 689 C C . ALA A 1 86 ? -9.763 -10.627 11.827 1.00 69.19 86 ALA A C 1
ATOM 691 O O . ALA A 1 86 ? -10.836 -11.027 12.282 1.00 69.19 86 ALA A O 1
ATOM 692 N N . THR A 1 87 ? -8.616 -10.747 12.500 1.00 70.50 87 THR A N 1
ATOM 693 C CA . THR A 1 87 ? -8.511 -11.373 13.826 1.00 70.50 87 THR A CA 1
ATOM 694 C C . THR A 1 87 ? -9.331 -10.615 14.875 1.00 70.50 87 THR A C 1
ATOM 696 O O . THR A 1 87 ? -10.074 -11.217 15.644 1.00 70.50 87 THR A O 1
ATOM 699 N N . LEU A 1 88 ? -9.256 -9.287 14.889 1.00 64.00 88 LEU A N 1
ATOM 700 C CA . LEU A 1 88 ? -9.965 -8.444 15.853 1.00 64.00 88 LEU A CA 1
ATOM 701 C C . LEU A 1 88 ? -11.472 -8.406 15.610 1.00 64.00 88 LEU A C 1
ATOM 703 O O . LEU A 1 88 ? -12.243 -8.404 16.569 1.00 64.00 88 LEU A O 1
ATOM 707 N N . ALA A 1 89 ? -11.890 -8.402 14.342 1.00 65.00 89 ALA A N 1
ATOM 708 C CA . ALA A 1 89 ? -13.291 -8.527 13.962 1.00 65.00 89 ALA A CA 1
ATOM 709 C C . ALA A 1 89 ? -13.860 -9.873 14.432 1.00 65.00 89 ALA A C 1
ATOM 711 O O . ALA A 1 89 ? -14.949 -9.906 15.004 1.00 65.00 89 ALA A O 1
ATOM 712 N N . ALA A 1 90 ? -13.096 -10.961 14.280 1.00 66.69 90 ALA A N 1
ATOM 713 C CA . ALA A 1 90 ? -13.464 -12.273 14.807 1.00 66.69 90 ALA A CA 1
ATOM 714 C C . ALA A 1 90 ? -13.516 -12.300 16.346 1.00 66.69 90 ALA A C 1
ATOM 716 O O . ALA A 1 90 ? -14.362 -12.978 16.922 1.00 66.69 90 ALA A O 1
ATOM 717 N N . GLN A 1 91 ? -12.651 -11.536 17.018 1.00 66.38 91 GLN A N 1
ATOM 718 C CA . GLN A 1 91 ? -12.603 -11.435 18.481 1.00 66.38 91 GLN A CA 1
ATOM 719 C C . GLN A 1 91 ? -13.562 -10.384 19.076 1.00 66.38 91 GLN A C 1
ATOM 721 O O . GLN A 1 91 ? -13.612 -10.245 20.297 1.00 66.38 91 GLN A O 1
ATOM 726 N N . GLN A 1 92 ? -14.302 -9.634 18.247 1.00 65.25 92 GLN A N 1
ATOM 727 C CA . GLN A 1 92 ? -15.174 -8.516 18.648 1.00 65.25 92 GLN A CA 1
ATOM 728 C C . GLN A 1 92 ? -14.506 -7.487 19.590 1.00 65.25 92 GLN A C 1
ATOM 730 O O . GLN A 1 92 ? -15.160 -6.876 20.437 1.00 65.25 92 GLN A O 1
ATOM 735 N N . GLN A 1 93 ? -13.193 -7.267 19.464 1.00 59.31 93 GLN A N 1
ATOM 736 C CA . GLN A 1 93 ? -12.457 -6.365 20.357 1.00 59.31 93 GLN A CA 1
ATOM 737 C C . GLN A 1 93 ? -12.463 -4.910 19.861 1.00 59.31 93 GLN A C 1
ATOM 739 O O . GLN A 1 93 ? -12.114 -4.627 18.718 1.00 59.31 93 GLN A O 1
ATOM 744 N N . GLN A 1 94 ? -12.774 -3.962 20.754 1.00 57.09 94 GLN A N 1
ATOM 745 C CA . GLN A 1 94 ? -12.769 -2.510 20.486 1.00 57.09 94 GLN A CA 1
ATOM 746 C C . GLN A 1 94 ? -11.515 -1.775 21.021 1.00 57.09 94 GLN A C 1
ATOM 748 O O . GLN A 1 94 ? -11.588 -0.604 21.390 1.00 57.09 94 GLN A O 1
ATOM 753 N N . GLN A 1 95 ? -10.358 -2.437 21.146 1.00 57.25 95 GLN A N 1
ATOM 754 C CA . GLN A 1 95 ? -9.241 -1.884 21.932 1.00 57.25 95 GLN A CA 1
ATOM 755 C C . GLN A 1 95 ? -8.212 -1.011 21.177 1.00 57.25 95 GLN A C 1
ATOM 757 O O . GLN A 1 95 ? -7.884 -1.205 20.009 1.00 57.25 95 GLN A O 1
ATOM 762 N N . LEU A 1 96 ? -7.613 -0.086 21.946 1.00 52.59 96 LEU A N 1
ATOM 763 C CA . LEU A 1 96 ? -6.561 0.900 21.623 1.00 52.59 96 LEU A CA 1
ATOM 764 C C . LEU A 1 96 ? -5.312 0.384 20.873 1.00 52.59 96 LEU A C 1
ATOM 766 O O . LEU A 1 96 ? -4.548 1.202 20.350 1.00 52.59 96 LEU A O 1
ATOM 770 N N . GLN A 1 97 ? -5.061 -0.930 20.823 1.00 56.41 97 GLN A N 1
ATOM 771 C CA . GLN A 1 97 ? -3.916 -1.502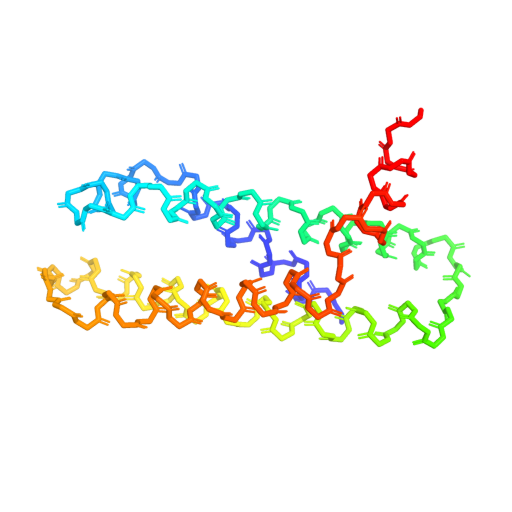 20.093 1.00 56.41 97 GLN A CA 1
ATOM 772 C C . GLN A 1 97 ? -3.994 -1.211 18.582 1.00 56.41 97 GLN A C 1
ATOM 774 O O . GLN A 1 97 ? -2.966 -0.962 17.946 1.00 56.41 97 GLN A O 1
ATOM 779 N N . ASN A 1 98 ? -5.209 -1.083 18.049 1.00 58.94 98 ASN A N 1
ATOM 780 C CA . ASN A 1 98 ? -5.486 -0.879 16.624 1.00 58.94 98 ASN A CA 1
ATOM 781 C C . ASN A 1 98 ? -4.999 0.493 16.148 1.00 58.94 98 ASN A C 1
ATOM 783 O O . ASN A 1 98 ? -4.377 0.618 15.093 1.00 58.94 98 ASN A O 1
ATOM 787 N N . CYS A 1 99 ? -5.150 1.520 16.991 1.00 60.09 99 CYS A N 1
ATOM 788 C CA . CYS A 1 99 ? -4.618 2.854 16.728 1.00 60.09 99 CYS A CA 1
ATOM 789 C C . CYS A 1 99 ? -3.093 2.850 16.553 1.00 60.09 99 CYS A C 1
ATOM 791 O O . CYS A 1 99 ? -2.573 3.651 15.783 1.00 60.09 99 CYS A O 1
ATOM 793 N N . LYS A 1 100 ? -2.345 1.974 17.242 1.00 66.19 100 LYS A N 1
ATOM 794 C CA . LYS A 1 100 ? -0.873 1.958 17.159 1.00 66.19 100 LYS A CA 1
ATOM 795 C C . LYS A 1 100 ? -0.374 1.374 15.843 1.00 66.19 100 LYS A C 1
ATOM 797 O O . LYS A 1 100 ? 0.572 1.917 15.276 1.00 66.19 100 LYS A O 1
ATOM 802 N N . LYS A 1 101 ? -0.983 0.295 15.353 1.00 62.12 101 LYS A N 1
ATOM 803 C CA . LYS A 1 101 ? -0.563 -0.338 14.097 1.00 62.12 101 LYS A CA 1
ATOM 804 C C . LYS A 1 101 ? -1.116 0.361 12.866 1.00 62.12 101 LYS A C 1
ATOM 806 O O . LYS A 1 101 ? -0.356 0.547 11.925 1.00 62.12 101 LYS A O 1
ATOM 811 N N . VAL A 1 102 ? -2.331 0.908 12.931 1.00 59.88 102 VAL A N 1
ATOM 812 C CA . VAL A 1 102 ? -2.817 1.859 11.918 1.00 59.88 102 VAL A CA 1
ATOM 813 C C . VAL A 1 102 ? -1.883 3.064 11.833 1.00 59.88 102 VAL A C 1
ATOM 815 O O . VAL A 1 102 ? -1.415 3.392 10.748 1.00 59.88 102 VAL A O 1
ATOM 818 N N . ARG A 1 103 ? -1.493 3.669 12.967 1.00 67.00 103 ARG A N 1
ATOM 819 C CA . ARG A 1 103 ? -0.492 4.753 12.971 1.00 67.00 103 ARG A CA 1
ATOM 820 C C . ARG A 1 103 ? 0.872 4.315 12.449 1.00 67.00 103 ARG A C 1
ATOM 822 O O . ARG A 1 103 ? 1.520 5.111 11.783 1.00 67.00 103 ARG A O 1
ATOM 829 N N . ARG A 1 104 ? 1.321 3.089 12.742 1.00 69.38 104 ARG A N 1
ATOM 830 C CA . ARG A 1 104 ? 2.590 2.545 12.232 1.00 69.38 104 ARG A CA 1
ATOM 831 C C . ARG A 1 104 ? 2.541 2.361 10.719 1.00 69.38 104 ARG A C 1
ATOM 833 O O . ARG A 1 104 ? 3.487 2.730 10.037 1.00 69.38 104 ARG A O 1
ATOM 840 N N . LEU A 1 105 ? 1.438 1.843 10.194 1.00 63.94 105 LEU A N 1
ATOM 841 C CA . LEU A 1 105 ? 1.255 1.710 8.761 1.00 63.94 105 LEU A CA 1
ATOM 842 C C . LEU A 1 105 ? 1.183 3.090 8.105 1.00 63.94 105 LEU A C 1
ATOM 844 O O . LEU A 1 105 ? 1.921 3.361 7.170 1.00 63.94 105 LEU A O 1
ATOM 848 N N . LEU A 1 106 ? 0.397 4.014 8.659 1.00 61.28 106 LEU A N 1
ATOM 849 C CA . LEU A 1 106 ? 0.334 5.398 8.187 1.00 61.28 106 LEU A CA 1
ATOM 850 C C . LEU A 1 106 ? 1.693 6.100 8.238 1.00 61.28 106 LEU A C 1
ATOM 852 O O . LEU A 1 106 ? 2.003 6.855 7.322 1.00 61.28 106 LEU A O 1
ATOM 856 N N . SER A 1 107 ? 2.511 5.868 9.267 1.00 68.00 107 SER A N 1
ATOM 857 C CA . SER A 1 107 ? 3.842 6.467 9.369 1.00 68.00 107 SER A CA 1
ATOM 858 C C . SER A 1 107 ? 4.819 5.851 8.373 1.00 68.00 107 SER A C 1
ATOM 860 O O . SER A 1 107 ? 5.563 6.596 7.739 1.00 68.00 107 SER A O 1
ATOM 862 N N . ARG A 1 108 ? 4.783 4.529 8.151 1.00 63.91 108 ARG A N 1
ATOM 863 C CA . ARG A 1 108 ? 5.555 3.870 7.084 1.00 63.91 108 ARG A CA 1
ATOM 864 C C . ARG A 1 108 ? 5.100 4.331 5.704 1.00 63.91 108 ARG A C 1
ATOM 866 O O . ARG A 1 108 ? 5.950 4.593 4.867 1.00 63.91 108 ARG A O 1
ATOM 873 N N . LEU A 1 109 ? 3.803 4.554 5.495 1.00 58.16 109 LEU A N 1
ATOM 874 C CA . LEU A 1 109 ? 3.257 5.117 4.260 1.00 58.16 109 LEU A CA 1
ATOM 875 C C . LEU A 1 109 ? 3.647 6.581 4.050 1.00 58.16 109 LEU A C 1
ATOM 877 O O . LEU A 1 109 ? 3.992 6.967 2.938 1.00 58.16 109 LEU A O 1
ATOM 881 N N . GLN A 1 110 ? 3.620 7.405 5.098 1.00 62.16 110 GLN A N 1
ATOM 882 C CA . GLN A 1 110 ? 4.091 8.791 5.031 1.00 62.16 110 GLN A CA 1
ATOM 883 C C . GLN A 1 110 ? 5.593 8.853 4.768 1.00 62.16 110 GLN A C 1
ATOM 885 O O . GLN A 1 110 ? 6.030 9.640 3.930 1.00 62.16 110 GLN A O 1
ATOM 890 N N . LYS A 1 111 ? 6.371 7.998 5.437 1.00 65.06 111 LYS A N 1
ATOM 891 C CA . LYS A 1 111 ? 7.807 7.857 5.208 1.00 65.06 111 LYS A CA 1
ATOM 892 C C . LYS A 1 111 ? 8.080 7.387 3.785 1.00 65.06 111 LYS A C 1
ATOM 894 O O . LYS A 1 111 ? 8.840 8.037 3.089 1.00 65.06 111 LYS A O 1
ATOM 899 N N . PHE A 1 112 ? 7.385 6.358 3.310 1.00 55.47 112 PHE A N 1
ATOM 900 C CA . PHE A 1 112 ? 7.470 5.894 1.930 1.00 55.47 112 PHE A CA 1
ATOM 901 C C . PHE A 1 112 ? 7.143 7.024 0.946 1.00 55.47 112 PHE A C 1
ATOM 903 O O . PHE A 1 112 ? 7.926 7.306 0.047 1.00 55.47 112 PHE A O 1
ATOM 910 N N . ALA A 1 113 ? 6.047 7.756 1.156 1.00 52.84 113 ALA A N 1
ATOM 911 C CA . ALA A 1 113 ? 5.658 8.868 0.295 1.00 52.84 113 ALA A CA 1
ATOM 912 C C . ALA A 1 113 ? 6.674 10.030 0.290 1.00 52.84 113 ALA A C 1
ATOM 914 O O . ALA A 1 113 ? 6.868 10.672 -0.750 1.00 52.84 113 ALA A O 1
ATOM 915 N N . SER A 1 114 ? 7.312 10.295 1.433 1.00 56.97 114 SER A N 1
ATOM 916 C CA . SER A 1 114 ? 8.351 11.314 1.609 1.00 56.97 114 SER A CA 1
ATOM 917 C C . SER A 1 114 ? 9.678 10.887 0.978 1.00 56.97 114 SER A C 1
ATOM 919 O O . SER A 1 114 ? 10.218 11.608 0.138 1.00 56.97 114 SER A O 1
ATOM 921 N N . ASP A 1 115 ? 10.158 9.692 1.323 1.00 54.91 115 ASP A N 1
ATOM 922 C CA . ASP A 1 115 ? 11.419 9.107 0.859 1.00 54.91 115 ASP A CA 1
ATOM 923 C C . ASP A 1 115 ? 11.406 8.900 -0.657 1.00 54.91 115 ASP A C 1
ATOM 925 O O . ASP A 1 115 ? 12.419 9.117 -1.321 1.00 54.91 115 ASP A O 1
ATOM 929 N N . TYR A 1 116 ? 10.253 8.535 -1.228 1.00 50.66 116 TYR A N 1
ATOM 930 C CA . TYR A 1 116 ? 10.130 8.314 -2.667 1.00 50.66 116 TYR A CA 1
ATOM 931 C C . TYR A 1 116 ? 9.710 9.527 -3.478 1.00 50.66 116 TYR A C 1
ATOM 933 O O . TYR A 1 116 ? 9.631 9.415 -4.703 1.00 50.66 116 TYR A O 1
ATOM 941 N N . LYS A 1 117 ? 9.414 10.677 -2.846 1.00 49.12 117 LYS A N 1
ATOM 942 C CA . LYS A 1 117 ? 8.663 11.759 -3.501 1.00 49.12 117 LYS A CA 1
ATOM 943 C C . LYS A 1 117 ? 7.544 11.134 -4.338 1.00 49.12 117 LYS A C 1
ATOM 945 O O . LYS A 1 117 ? 7.593 11.159 -5.569 1.00 49.12 117 LYS A O 1
ATOM 950 N N . MET A 1 118 ? 6.512 10.612 -3.675 1.00 47.16 118 MET A N 1
ATOM 951 C CA . MET A 1 118 ? 5.258 10.092 -4.262 1.00 47.16 118 MET A CA 1
ATOM 952 C C . MET A 1 118 ? 4.637 11.025 -5.337 1.00 47.16 118 MET A C 1
ATOM 954 O O . MET A 1 118 ? 3.679 10.681 -6.018 1.00 47.16 118 MET A O 1
ATOM 958 N N . SER A 1 119 ? 5.163 12.240 -5.502 1.00 51.09 119 SER A N 1
ATOM 959 C CA . SER A 1 119 ? 4.829 13.196 -6.543 1.00 51.09 119 SER A CA 1
ATOM 960 C C . SER A 1 119 ? 5.649 13.110 -7.835 1.00 51.09 119 SER A C 1
ATOM 962 O O . SER A 1 119 ? 5.207 13.731 -8.790 1.00 51.09 119 SER A O 1
ATOM 964 N N . ARG A 1 120 ? 6.811 12.444 -7.933 1.00 52.19 120 ARG A N 1
ATOM 965 C CA . ARG A 1 120 ? 7.643 12.480 -9.160 1.00 52.19 120 ARG A CA 1
ATOM 966 C C . ARG A 1 120 ? 7.627 11.162 -9.920 1.00 52.19 120 ARG A C 1
ATOM 968 O O . ARG A 1 120 ? 7.128 11.150 -11.040 1.00 52.19 120 ARG A O 1
ATOM 975 N N . GLU A 1 121 ? 8.042 10.062 -9.299 1.00 52.94 121 GLU A N 1
ATOM 976 C CA . GLU A 1 121 ? 7.975 8.739 -9.940 1.00 52.94 121 GLU A CA 1
ATOM 977 C C . GLU A 1 121 ? 6.535 8.253 -10.065 1.00 52.94 121 GLU A C 1
ATOM 979 O O . GLU A 1 121 ? 6.123 7.766 -11.112 1.00 52.94 121 GLU A O 1
ATOM 984 N N . LEU A 1 122 ? 5.700 8.532 -9.067 1.00 54.03 122 LEU A N 1
ATOM 985 C CA . LEU A 1 122 ? 4.281 8.216 -9.151 1.00 54.03 122 LEU A CA 1
ATOM 986 C C . LEU A 1 122 ? 3.492 9.123 -10.096 1.00 54.03 122 LEU A C 1
ATOM 988 O O . LEU A 1 122 ? 2.567 8.651 -10.756 1.00 54.03 122 LEU A O 1
ATOM 992 N N . LYS A 1 123 ? 3.888 10.397 -10.255 1.00 52.56 123 LYS A N 1
ATOM 993 C CA . LYS A 1 123 ? 3.389 11.211 -11.377 1.00 52.56 123 LYS A CA 1
ATOM 994 C C . LYS A 1 123 ? 3.904 10.694 -12.711 1.00 52.56 123 LYS A C 1
ATOM 996 O O . LYS A 1 123 ? 3.149 10.766 -13.669 1.00 52.56 123 LYS A O 1
ATOM 1001 N N . ASN A 1 124 ? 5.134 10.192 -12.802 1.00 56.78 124 ASN A N 1
ATOM 1002 C CA . ASN A 1 124 ? 5.654 9.604 -14.036 1.00 56.78 124 ASN A CA 1
ATOM 1003 C C . ASN A 1 124 ? 4.892 8.328 -14.402 1.00 56.78 124 ASN A C 1
ATOM 1005 O O . ASN A 1 124 ? 4.502 8.177 -15.554 1.00 56.78 124 ASN A O 1
ATOM 1009 N N . ILE A 1 125 ? 4.604 7.457 -13.434 1.00 50.78 125 ILE A N 1
ATOM 1010 C CA . ILE A 1 125 ? 3.791 6.254 -13.632 1.00 50.78 125 ILE A CA 1
ATOM 1011 C C . ILE A 1 125 ? 2.345 6.642 -13.969 1.00 50.78 125 ILE A C 1
ATOM 1013 O O . ILE A 1 125 ? 1.822 6.168 -14.969 1.00 50.78 125 ILE A O 1
ATOM 1017 N N . ARG A 1 126 ? 1.721 7.586 -13.249 1.00 48.50 126 ARG A N 1
ATOM 1018 C CA . ARG A 1 126 ? 0.382 8.110 -13.587 1.00 48.50 126 ARG A CA 1
ATOM 1019 C C . ARG A 1 126 ? 0.330 8.752 -14.979 1.00 48.50 126 ARG A C 1
ATOM 1021 O O . ARG A 1 126 ? -0.625 8.512 -15.701 1.00 48.50 126 ARG A O 1
ATOM 1028 N N . LYS A 1 127 ? 1.336 9.542 -15.373 1.00 54.00 127 LYS A N 1
ATOM 1029 C CA . LYS A 1 127 ? 1.448 10.114 -16.728 1.00 54.00 127 LYS A CA 1
ATOM 1030 C C . LYS A 1 127 ? 1.606 9.025 -17.788 1.00 54.00 127 LYS A C 1
ATOM 1032 O O . LYS A 1 127 ? 1.027 9.145 -18.854 1.00 54.00 127 LYS A O 1
ATOM 1037 N N . LYS A 1 128 ? 2.350 7.957 -17.488 1.00 52.97 128 LYS A N 1
ATOM 1038 C CA . LYS A 1 128 ? 2.487 6.781 -18.362 1.00 52.97 128 LYS A CA 1
ATOM 1039 C C . LYS A 1 128 ? 1.227 5.902 -18.407 1.00 52.97 128 LYS A C 1
ATOM 1041 O O . LYS A 1 128 ? 1.111 5.087 -19.312 1.00 52.97 128 LYS A O 1
ATOM 1046 N N . LEU A 1 129 ? 0.317 6.046 -17.442 1.00 43.12 129 LEU A N 1
ATOM 1047 C CA . LEU A 1 129 ? -0.951 5.310 -17.339 1.00 43.12 129 LEU A CA 1
ATOM 1048 C C . LEU A 1 129 ? -2.179 6.114 -17.803 1.00 43.12 129 LEU A C 1
ATOM 1050 O O . LEU A 1 129 ? -3.272 5.561 -17.836 1.00 43.12 129 LEU A O 1
ATOM 1054 N N . GLY A 1 130 ? -2.023 7.404 -18.112 1.00 41.59 130 GLY A N 1
ATOM 1055 C CA . GLY A 1 130 ? -3.116 8.325 -18.436 1.00 41.59 130 GLY A CA 1
ATOM 1056 C C . GLY A 1 130 ? -2.746 9.321 -19.530 1.00 41.59 130 GLY A C 1
ATOM 1057 O O . GLY A 1 130 ? -2.925 10.525 -19.339 1.00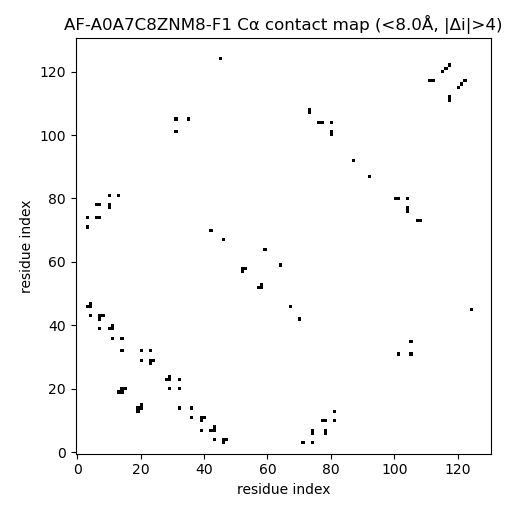 41.59 130 GLY A O 1
ATOM 1058 N N . GLY A 1 131 ? -2.195 8.807 -20.628 1.00 39.47 131 GLY A N 1
ATOM 1059 C CA . GLY A 1 131 ? -2.192 9.453 -21.939 1.00 39.47 131 GLY A CA 1
ATOM 1060 C C . GLY A 1 131 ? -3.098 8.666 -22.866 1.00 39.47 131 GLY A C 1
ATOM 1061 O O . GLY A 1 131 ? -2.954 7.423 -22.853 1.00 39.47 131 GLY A O 1
#

Radius of gyration: 15.72 Å; Cα contacts (8 Å, |Δi|>4): 57; chains: 1; bounding box: 37×26×45 Å

Organism: Opuntia streptacantha (NCBI:txid393608)